Protein AF-A0A6P6C2J1-F1 (afdb_monomer_lite)

pLDDT: mean 71.78, std 16.63, range [33.12, 97.12]

Radius of gyration: 33.67 Å; chains: 1; bounding box: 99×19×76 Å

InterPro domains:
  IPR009952 Uroplakin-2 [PF07353] (1-124)
  IPR009952 Uroplakin-2 [PTHR17573] (1-124)

Sequence (124 aa):
MVRRANDSKVVKSSFLVPPCRGRRELVSVVDSGASFTVTRLSAYQVTNLVPGTKYYISYLVTKGTSTESSREIPMSTLPRRKVESIGLGMARTGGMVVITVLLSVAMFLLVLSFIIALALGAQK

Secondary structure (DSSP, 8-state):
----S--S--EEEEEEEPP--S--TTSEEEEEETTEEEEE-------SPPTT-EEEEEEEEEETTEEEEPPPEEEEPPPPPPGGGS---STTTHHHHHHHHHHHHHHHHHHHHHHHHHHHHHT-

Foldseek 3Di:
DDDDDDPPPAAEDEDEDDPPDPDDPQWDFPDDDDPDTDTDHPDDDDDPDDAQHKYFYKYWYDDPPDIDIDDTDIDHHHHDDDPVPVPPPPPPPPVVVVVVVVVVVVVVVVVVVVVVCVVVVVVD

Organism: Pteropus vampyrus (NCBI:txid132908)

Structure (mmCIF, N/CA/C/O backbone):
data_AF-A0A6P6C2J1-F1
#
_entry.id   AF-A0A6P6C2J1-F1
#
loop_
_atom_site.group_PDB
_atom_site.id
_atom_site.type_symbol
_atom_site.label_atom_id
_atom_site.label_alt_id
_atom_site.label_comp_id
_atom_site.label_asym_id
_atom_site.label_entity_id
_atom_site.label_seq_id
_atom_site.pdbx_PDB_ins_code
_atom_site.Cartn_x
_atom_site.Cartn_y
_atom_site.Cartn_z
_atom_site.occupancy
_atom_site.B_iso_or_equiv
_atom_site.auth_seq_id
_atom_site.auth_comp_id
_atom_site.auth_asym_id
_atom_site.auth_atom_id
_atom_site.pdbx_PDB_model_num
ATOM 1 N N . MET A 1 1 ? -34.319 1.763 7.781 1.00 36.22 1 MET A N 1
ATOM 2 C CA . MET A 1 1 ? -33.418 1.036 6.857 1.00 36.22 1 MET A CA 1
ATOM 3 C C . MET A 1 1 ? -33.415 1.775 5.522 1.00 36.22 1 MET A C 1
ATOM 5 O O . MET A 1 1 ? -34.405 1.714 4.812 1.00 36.22 1 MET A O 1
ATOM 9 N N . VAL A 1 2 ? -32.378 2.565 5.224 1.00 33.12 2 VAL A N 1
ATOM 10 C CA . VAL A 1 2 ? -32.338 3.419 4.018 1.00 33.12 2 VAL A CA 1
ATOM 11 C C . VAL A 1 2 ? -31.545 2.696 2.926 1.00 33.12 2 VAL A C 1
ATOM 13 O O . VAL A 1 2 ? -30.323 2.593 3.023 1.00 33.12 2 VAL A O 1
ATOM 16 N N . ARG A 1 3 ? -32.230 2.164 1.905 1.00 36.00 3 ARG A N 1
ATOM 17 C CA . ARG A 1 3 ? -31.598 1.632 0.682 1.00 36.00 3 ARG A CA 1
ATOM 18 C C . ARG A 1 3 ? -31.340 2.796 -0.279 1.00 36.00 3 ARG A C 1
ATOM 20 O O . ARG A 1 3 ? -32.260 3.551 -0.575 1.00 36.00 3 ARG A O 1
ATOM 27 N N . ARG A 1 4 ? -30.095 2.963 -0.743 1.00 45.59 4 ARG A N 1
ATOM 28 C CA . ARG A 1 4 ? -29.736 3.969 -1.760 1.00 45.59 4 ARG A CA 1
ATOM 29 C C . ARG A 1 4 ? -29.764 3.343 -3.153 1.00 45.59 4 ARG A C 1
ATOM 31 O O . ARG A 1 4 ? -29.221 2.265 -3.354 1.00 45.59 4 ARG A O 1
ATOM 38 N N . ALA A 1 5 ? -30.376 4.060 -4.089 1.00 41.72 5 ALA A N 1
ATOM 39 C CA . ALA A 1 5 ? -30.782 3.616 -5.422 1.00 41.72 5 ALA A CA 1
ATOM 40 C C . ALA A 1 5 ? -29.657 3.564 -6.480 1.00 41.72 5 ALA A C 1
ATOM 42 O O . ALA A 1 5 ? -29.894 3.880 -7.640 1.00 41.72 5 ALA A O 1
ATOM 43 N N . ASN A 1 6 ? -28.423 3.208 -6.111 1.00 44.50 6 ASN A N 1
ATOM 44 C CA . ASN A 1 6 ? -27.340 3.097 -7.094 1.00 44.50 6 ASN A CA 1
ATOM 45 C C . ASN A 1 6 ? -26.408 1.930 -6.741 1.00 44.50 6 ASN A C 1
ATOM 47 O O . ASN A 1 6 ? -25.311 2.115 -6.212 1.00 44.50 6 ASN A O 1
ATOM 51 N N . ASP A 1 7 ? -26.896 0.716 -7.008 1.00 43.81 7 ASP A N 1
ATOM 52 C CA . ASP A 1 7 ? -26.206 -0.574 -6.852 1.00 43.81 7 ASP A CA 1
ATOM 53 C C . ASP A 1 7 ? -25.085 -0.764 -7.901 1.00 43.81 7 ASP A C 1
ATOM 55 O O . ASP A 1 7 ? -24.936 -1.804 -8.540 1.00 43.81 7 ASP A O 1
ATOM 59 N N . SER A 1 8 ? -24.208 0.232 -8.063 1.00 50.16 8 SER A N 1
ATOM 60 C CA . SER A 1 8 ? -22.822 -0.115 -8.388 1.00 50.16 8 SER A CA 1
ATOM 61 C C . SER A 1 8 ? -22.308 -0.938 -7.205 1.00 50.16 8 SER A C 1
ATOM 63 O O . SER A 1 8 ? -22.564 -0.526 -6.082 1.00 50.16 8 SER A O 1
ATOM 65 N N . LYS A 1 9 ? -21.662 -2.093 -7.418 1.00 53.97 9 LYS A N 1
ATOM 66 C CA . LYS A 1 9 ? -21.123 -2.984 -6.364 1.00 53.97 9 LYS A CA 1
ATOM 67 C C . LYS A 1 9 ? -20.264 -2.215 -5.343 1.00 53.97 9 LYS A C 1
ATOM 69 O O . LYS A 1 9 ? -19.039 -2.200 -5.450 1.00 53.97 9 LYS A O 1
ATOM 74 N N . VAL A 1 10 ? -20.879 -1.559 -4.364 1.00 58.81 10 VAL A N 1
ATOM 75 C CA . VAL A 1 10 ? -20.156 -0.870 -3.303 1.00 58.81 10 VAL A CA 1
ATOM 76 C C . VAL A 1 10 ? -20.029 -1.849 -2.156 1.00 58.81 10 VAL A C 1
ATOM 78 O O . VAL A 1 10 ? -21.015 -2.275 -1.557 1.00 58.81 10 VAL A O 1
ATOM 81 N N . VAL A 1 11 ? -18.790 -2.229 -1.875 1.00 67.25 11 VAL A N 1
ATOM 82 C CA . VAL A 1 11 ? -18.489 -3.198 -0.830 1.00 67.25 11 VAL A CA 1
ATOM 83 C C . VAL A 1 11 ? -18.449 -2.462 0.506 1.00 67.25 11 VAL A C 1
ATOM 85 O O . VAL A 1 11 ? -17.693 -1.504 0.684 1.00 67.25 11 VAL A O 1
ATOM 88 N N . LYS A 1 12 ? -19.283 -2.896 1.452 1.00 70.81 12 LYS A N 1
ATOM 89 C CA . LYS A 1 12 ? -19.202 -2.439 2.840 1.00 70.81 12 LYS A CA 1
ATOM 90 C C . LYS A 1 12 ? -18.107 -3.224 3.548 1.00 70.81 12 LYS A C 1
ATOM 92 O O . LYS A 1 12 ? -18.131 -4.450 3.525 1.00 70.81 12 LYS A O 1
ATOM 97 N N . SER A 1 13 ? -17.164 -2.522 4.163 1.00 69.81 13 SER A N 1
ATOM 98 C CA . SER A 1 13 ? -16.083 -3.130 4.934 1.00 69.81 13 SER A CA 1
ATOM 99 C C . SER A 1 13 ? -16.027 -2.477 6.304 1.00 69.81 13 SER A C 1
ATOM 101 O O . SER A 1 13 ? -15.710 -1.294 6.416 1.00 69.81 13 SER A O 1
ATOM 103 N N . SER A 1 14 ? -16.322 -3.247 7.346 1.00 72.69 14 SER A N 1
ATOM 104 C CA . SER A 1 14 ? -16.118 -2.825 8.727 1.00 72.69 14 SER A CA 1
ATOM 105 C C . SER A 1 14 ? -14.878 -3.500 9.301 1.00 72.69 14 SER A C 1
ATOM 107 O O . SER A 1 14 ? -14.577 -4.650 8.982 1.00 72.69 14 SER A O 1
ATOM 109 N N . PHE A 1 15 ? -14.139 -2.779 10.139 1.00 74.62 15 PHE A N 1
ATOM 110 C CA . PHE A 1 15 ? -13.019 -3.344 10.887 1.00 74.62 15 PHE A CA 1
ATOM 111 C C . PHE A 1 15 ? -13.164 -3.042 12.376 1.00 74.62 15 PHE A C 1
ATOM 113 O O . PHE A 1 15 ? -13.703 -2.007 12.775 1.00 74.62 15 PHE A O 1
ATOM 120 N N . LEU A 1 16 ? -12.698 -3.975 13.202 1.00 73.38 16 LEU A N 1
ATOM 121 C CA . LEU A 1 16 ? -12.700 -3.830 14.651 1.00 73.38 16 LEU A CA 1
ATOM 122 C C . LEU A 1 16 ? -11.481 -3.021 15.078 1.00 73.38 16 LEU A C 1
ATOM 124 O O . LEU A 1 16 ? -10.346 -3.365 14.745 1.00 73.38 16 LEU A O 1
ATOM 128 N N . VAL A 1 17 ? -11.728 -1.953 15.827 1.00 69.75 17 VAL A N 1
ATOM 129 C CA . VAL A 1 17 ? -10.683 -1.181 16.490 1.00 69.75 17 VAL A CA 1
ATOM 130 C C . VAL A 1 17 ? -10.270 -1.944 17.743 1.00 69.75 17 VAL A C 1
ATOM 132 O O . VAL A 1 17 ? -11.116 -2.182 18.610 1.00 69.75 17 VAL A O 1
ATOM 135 N N . PRO A 1 18 ? -8.992 -2.343 17.867 1.00 67.56 18 PRO A N 1
ATOM 136 C CA . PRO A 1 18 ? -8.506 -2.963 19.086 1.00 67.56 18 PRO A CA 1
ATOM 137 C C . PRO A 1 18 ? -8.722 -2.025 20.279 1.00 67.56 18 PRO A C 1
ATOM 139 O O . PRO A 1 18 ? -8.560 -0.810 20.130 1.00 67.56 18 PRO A O 1
ATOM 142 N N . PRO A 1 19 ? -9.041 -2.558 21.469 1.00 65.19 19 PRO A N 1
ATOM 143 C CA . PRO A 1 19 ? -9.121 -1.734 22.663 1.00 65.19 19 PRO A CA 1
ATOM 144 C C . PRO A 1 19 ? -7.779 -1.037 22.893 1.00 65.19 19 PRO A C 1
ATOM 146 O O . PRO A 1 19 ? -6.718 -1.616 22.641 1.00 65.19 19 PRO A O 1
ATOM 149 N N . CYS A 1 20 ? -7.838 0.198 23.389 1.00 60.12 20 CYS A N 1
ATOM 150 C CA . CYS A 1 20 ? -6.684 1.005 23.762 1.00 60.12 20 CYS A CA 1
ATOM 151 C C . CYS A 1 20 ? -5.811 0.243 24.773 1.00 60.12 20 CYS A C 1
ATOM 153 O O . CYS A 1 20 ? -6.043 0.293 25.979 1.00 60.12 20 CYS A O 1
ATOM 155 N N . ARG A 1 21 ? -4.822 -0.516 24.293 1.00 54.44 21 ARG A N 1
ATOM 156 C CA . ARG A 1 21 ? -3.838 -1.180 25.150 1.00 54.44 21 ARG A CA 1
ATOM 157 C C . ARG A 1 21 ? -2.779 -0.156 25.532 1.00 54.44 21 ARG A C 1
ATOM 159 O O . ARG A 1 21 ? -2.233 0.523 24.665 1.00 54.44 21 ARG A O 1
ATOM 166 N N . GLY A 1 22 ? -2.476 -0.072 26.826 1.00 58.00 22 GLY A N 1
ATOM 167 C CA . GLY A 1 22 ? -1.333 0.693 27.313 1.00 58.00 22 GLY A CA 1
ATOM 168 C C . GLY A 1 22 ? -0.037 0.306 26.587 1.00 58.00 22 GLY A C 1
ATOM 169 O O . GLY A 1 22 ? 0.160 -0.855 26.228 1.00 58.00 22 GLY A O 1
ATOM 170 N N . ARG A 1 23 ? 0.794 1.333 26.360 1.00 49.78 23 ARG A N 1
ATOM 171 C CA . ARG A 1 23 ? 2.166 1.357 25.820 1.00 49.78 23 ARG A CA 1
ATOM 172 C C . ARG A 1 23 ? 2.566 0.163 24.932 1.00 49.78 23 ARG A C 1
ATOM 174 O O . ARG A 1 23 ? 3.091 -0.841 25.402 1.00 49.78 23 ARG A O 1
ATOM 181 N N . ARG A 1 24 ? 2.447 0.343 23.615 1.00 49.47 24 ARG A N 1
ATOM 182 C CA . ARG A 1 24 ? 3.301 -0.313 22.608 1.00 49.47 24 ARG A CA 1
ATOM 183 C C . ARG A 1 24 ? 3.855 0.764 21.677 1.00 49.47 24 ARG A C 1
ATOM 185 O O . ARG A 1 24 ? 3.172 1.753 21.435 1.00 49.47 24 ARG A O 1
ATOM 192 N N . GLU A 1 25 ? 5.068 0.559 21.174 1.00 47.66 25 GLU A N 1
ATOM 193 C CA . GLU A 1 25 ? 5.927 1.519 20.443 1.00 47.66 25 GLU A CA 1
ATOM 194 C C . GLU A 1 25 ? 5.305 2.220 19.213 1.00 47.66 25 GLU A C 1
ATOM 196 O O . GLU A 1 25 ? 5.928 3.106 18.641 1.00 47.66 25 GLU A O 1
ATOM 201 N N . LEU A 1 26 ? 4.073 1.881 18.819 1.00 50.66 26 LEU A N 1
ATOM 202 C CA . LEU A 1 26 ? 3.370 2.426 17.649 1.00 50.66 26 LEU A CA 1
ATOM 203 C C . LEU A 1 26 ? 2.211 3.384 17.990 1.00 50.66 26 LEU A C 1
ATOM 205 O O . LEU A 1 26 ? 1.562 3.897 17.080 1.00 50.66 26 LEU A O 1
ATOM 209 N N . VAL A 1 27 ? 1.916 3.620 19.273 1.00 51.91 27 VAL A N 1
ATOM 210 C CA . VAL A 1 27 ? 0.800 4.477 19.707 1.00 51.91 27 VAL A CA 1
ATOM 211 C C . VAL A 1 27 ? 1.303 5.459 20.759 1.00 51.91 27 VAL A C 1
ATOM 213 O O . VAL A 1 27 ? 1.638 5.061 21.877 1.00 51.91 27 VAL A O 1
ATOM 216 N N . SER A 1 28 ? 1.376 6.746 20.410 1.00 49.66 28 SER A N 1
ATOM 217 C CA . SER A 1 28 ? 1.760 7.780 21.368 1.00 49.66 28 SER A CA 1
ATOM 218 C C . SER A 1 28 ? 0.601 8.033 22.333 1.00 49.66 28 SER A C 1
ATOM 220 O O . SER A 1 28 ? -0.536 8.319 21.946 1.00 49.66 28 SER A O 1
ATOM 222 N N . VAL A 1 29 ? 0.882 7.867 23.622 1.00 54.00 29 VAL A N 1
ATOM 223 C CA . VAL A 1 29 ? -0.029 8.280 24.689 1.00 54.00 29 VAL A CA 1
ATOM 224 C C . VAL A 1 29 ? 0.096 9.793 24.783 1.00 54.00 29 VAL A C 1
ATOM 226 O O . VAL A 1 29 ? 1.184 10.296 25.048 1.00 54.00 29 VAL A O 1
ATOM 229 N N . VAL A 1 30 ? -0.987 10.507 24.484 1.00 55.22 30 VAL A N 1
ATOM 230 C CA . VAL A 1 30 ? -0.979 11.979 24.478 1.00 55.22 30 VAL A CA 1
ATOM 231 C C . VAL A 1 30 ? -1.377 12.543 25.835 1.00 55.22 30 VAL A C 1
ATOM 233 O O . VAL A 1 30 ? -0.957 13.646 26.152 1.00 55.22 30 VAL A O 1
ATOM 236 N N . ASP A 1 31 ? -2.092 11.777 26.665 1.00 50.31 31 ASP A N 1
ATOM 237 C CA . ASP A 1 31 ? -2.363 12.194 28.038 1.00 50.31 31 ASP A CA 1
ATOM 238 C C . ASP A 1 31 ? -2.597 11.005 28.977 1.00 50.31 31 ASP A C 1
ATOM 240 O O . ASP A 1 31 ? -3.252 10.018 28.620 1.00 50.31 31 ASP A O 1
ATOM 244 N N . SER A 1 32 ? -2.030 11.098 30.180 1.00 45.06 32 SER A N 1
ATOM 245 C CA . SER A 1 32 ? -2.185 10.128 31.271 1.00 45.06 32 SER A CA 1
ATOM 246 C C . SER A 1 32 ? -2.598 10.879 32.536 1.00 45.06 32 SER A C 1
ATOM 248 O O . SER A 1 32 ? -1.753 11.305 33.316 1.00 45.06 32 SER A O 1
ATOM 250 N N . GLY A 1 33 ? -3.906 11.058 32.723 1.00 54.34 33 GLY A N 1
ATOM 251 C CA . GLY A 1 33 ? -4.502 11.583 33.955 1.00 54.34 33 GLY A CA 1
ATOM 252 C C . GLY A 1 33 ? -5.170 10.465 34.755 1.00 54.34 33 GLY A C 1
ATOM 253 O O . GLY A 1 33 ? -5.577 9.460 34.175 1.00 54.34 33 GLY A O 1
ATOM 254 N N . ALA A 1 34 ? -5.301 10.648 36.073 1.00 52.91 34 ALA A N 1
ATOM 255 C CA . ALA A 1 34 ? -5.594 9.652 37.121 1.00 52.91 34 ALA A CA 1
ATOM 256 C C . ALA A 1 34 ? -6.868 8.765 36.998 1.00 52.91 34 ALA A C 1
ATOM 258 O O . ALA A 1 34 ? -7.272 8.143 37.978 1.00 52.91 34 ALA A O 1
ATOM 259 N N . SER A 1 35 ? -7.515 8.658 35.834 1.00 55.59 35 SER A N 1
ATOM 260 C CA . SER A 1 35 ? -8.583 7.676 35.561 1.00 55.59 35 SER A CA 1
ATOM 261 C C . SER A 1 35 ? -8.801 7.322 34.082 1.00 55.59 35 SER A C 1
ATOM 263 O O . SER A 1 35 ? -9.617 6.448 33.797 1.00 55.59 35 SER A O 1
ATOM 265 N N . PHE A 1 36 ? -8.093 7.936 33.123 1.00 52.19 36 PHE A N 1
ATOM 266 C CA . PHE A 1 36 ? -8.310 7.671 31.694 1.00 52.19 36 PHE A CA 1
ATOM 267 C C . PHE A 1 36 ? -6.989 7.674 30.920 1.00 52.19 36 PHE A C 1
ATOM 269 O O . PHE A 1 36 ? -6.141 8.541 31.119 1.00 52.19 36 PHE A O 1
ATOM 276 N N . THR A 1 37 ? -6.821 6.705 30.016 1.00 54.16 37 THR A N 1
ATOM 277 C CA . THR A 1 37 ? -5.682 6.649 29.088 1.00 54.16 37 THR A CA 1
ATOM 278 C C . THR A 1 37 ? -6.143 7.080 27.700 1.00 54.16 37 THR A C 1
ATOM 280 O O . THR A 1 37 ? -6.986 6.426 27.085 1.00 54.16 37 THR A O 1
ATOM 283 N N . VAL A 1 38 ? -5.598 8.188 27.190 1.00 58.12 38 VAL A N 1
ATOM 284 C CA . VAL A 1 38 ? -5.885 8.660 25.829 1.00 58.12 38 VAL A CA 1
ATOM 285 C C . VAL A 1 38 ? -4.751 8.214 24.914 1.00 58.12 38 VAL A C 1
ATOM 287 O O . VAL A 1 38 ? -3.629 8.720 24.969 1.00 58.12 38 VAL A O 1
ATOM 290 N N . THR A 1 39 ? -5.040 7.235 24.064 1.00 57.75 39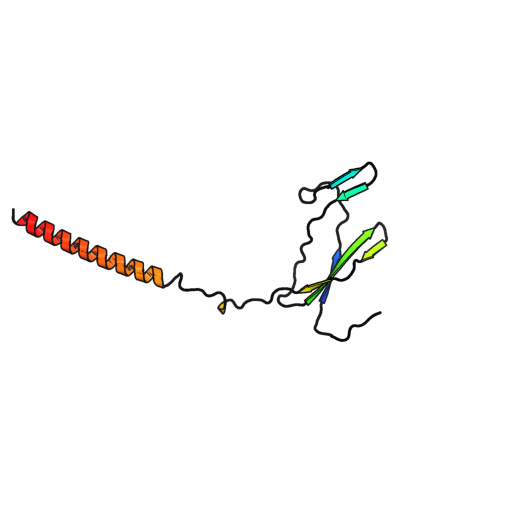 THR A N 1
ATOM 291 C CA . THR A 1 39 ? -4.114 6.759 23.029 1.00 57.75 39 THR A CA 1
ATOM 292 C C . THR A 1 39 ? -4.423 7.464 21.715 1.00 57.75 39 THR A C 1
ATOM 294 O O . THR A 1 39 ? -5.555 7.425 21.232 1.00 57.75 39 THR A O 1
ATOM 297 N N . ARG A 1 40 ? -3.423 8.124 21.119 1.00 56.97 40 ARG A N 1
ATOM 298 C CA . ARG A 1 40 ? -3.569 8.760 19.808 1.00 56.97 40 ARG A CA 1
ATOM 299 C C . ARG A 1 40 ? -3.135 7.773 18.738 1.00 56.97 40 ARG A C 1
ATOM 301 O O . ARG A 1 40 ? -1.951 7.496 18.568 1.00 56.97 40 ARG A O 1
ATOM 308 N N . LEU A 1 41 ? -4.114 7.225 18.030 1.00 62.03 41 LEU A N 1
ATOM 309 C CA . LEU A 1 41 ? -3.874 6.301 16.933 1.00 62.03 41 LEU A CA 1
ATOM 310 C C . LEU A 1 41 ? -3.877 7.084 15.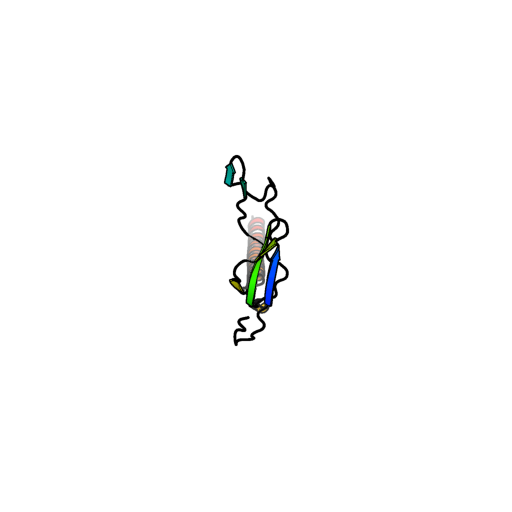616 1.00 62.03 41 LEU A C 1
ATOM 312 O O . LEU A 1 41 ? -4.886 7.676 15.242 1.00 62.03 41 LEU A O 1
ATOM 316 N N . SER A 1 42 ? -2.720 7.146 14.954 1.00 60.69 42 SER A N 1
ATOM 317 C CA . SER A 1 42 ? -2.507 8.043 13.808 1.00 60.69 42 SER A CA 1
ATOM 318 C C . SER A 1 42 ? -3.199 7.576 12.526 1.00 60.69 42 SER A C 1
ATOM 320 O O . SER A 1 42 ? -3.611 8.413 11.728 1.00 60.69 42 SER A O 1
ATOM 322 N N . ALA A 1 43 ? -3.330 6.263 12.313 1.00 69.31 43 ALA A N 1
ATOM 323 C CA . ALA A 1 43 ? -4.015 5.694 11.153 1.00 69.31 43 ALA A CA 1
ATOM 324 C C . ALA A 1 43 ? -4.307 4.195 11.333 1.00 69.31 43 ALA A C 1
ATOM 326 O O . ALA A 1 43 ? -3.589 3.499 12.049 1.00 69.31 43 ALA A O 1
ATOM 327 N N . TYR A 1 44 ? -5.310 3.694 10.606 1.00 74.50 44 TYR A N 1
ATOM 328 C CA . TYR A 1 44 ? -5.541 2.262 10.405 1.00 74.50 44 TYR A CA 1
ATOM 329 C C . TYR A 1 44 ? -5.211 1.879 8.964 1.00 74.50 44 TYR A C 1
ATOM 331 O O . TYR A 1 44 ? -5.578 2.592 8.029 1.00 74.50 44 TYR A O 1
ATOM 339 N N . GLN A 1 45 ? -4.551 0.736 8.785 1.00 75.69 45 GLN A N 1
ATOM 340 C CA . GLN A 1 45 ? -4.317 0.156 7.468 1.00 75.69 45 GLN A CA 1
ATOM 341 C C . GLN A 1 45 ? -5.402 -0.877 7.159 1.00 75.69 45 GLN A C 1
ATOM 343 O O . GLN A 1 45 ? -5.566 -1.851 7.890 1.00 75.69 45 GLN A O 1
ATOM 348 N N . VAL A 1 46 ? -6.117 -0.677 6.053 1.00 78.19 46 VAL A N 1
ATOM 349 C CA . VAL A 1 46 ? -7.092 -1.640 5.526 1.00 78.19 46 VAL A CA 1
ATOM 350 C C . VAL A 1 46 ? -6.432 -2.412 4.385 1.00 78.19 46 VAL A C 1
ATOM 352 O O . VAL A 1 46 ? -5.916 -1.811 3.443 1.00 78.19 46 VAL A O 1
ATOM 355 N N . THR A 1 47 ? -6.409 -3.740 4.478 1.00 78.69 47 THR A N 1
ATOM 356 C CA . THR A 1 47 ? -5.730 -4.635 3.525 1.00 78.69 47 THR A CA 1
ATOM 357 C C . THR A 1 47 ? -6.734 -5.456 2.708 1.00 78.69 47 THR A C 1
ATOM 359 O O . THR A 1 47 ? -7.939 -5.379 2.934 1.00 78.69 47 THR A O 1
ATOM 362 N N . ASN A 1 48 ? -6.244 -6.224 1.725 1.00 80.38 48 ASN A N 1
ATOM 363 C CA . ASN A 1 48 ? -7.054 -7.100 0.860 1.00 80.38 48 ASN A CA 1
ATOM 364 C C . ASN A 1 48 ? -8.155 -6.380 0.054 1.00 80.38 48 ASN A C 1
ATOM 366 O O . ASN A 1 48 ? -9.199 -6.954 -0.251 1.00 80.38 48 ASN A O 1
ATOM 370 N N . LEU A 1 49 ? -7.913 -5.119 -0.315 1.00 82.44 49 LEU A N 1
ATOM 371 C CA . LEU A 1 49 ? -8.814 -4.345 -1.165 1.00 82.44 49 LEU A CA 1
ATOM 372 C C . LEU A 1 49 ? -8.560 -4.636 -2.650 1.00 82.44 49 LEU A C 1
ATOM 374 O O . LEU A 1 49 ? -7.425 -4.838 -3.085 1.00 82.44 49 LEU A O 1
ATOM 378 N N . VAL A 1 50 ? -9.624 -4.595 -3.446 1.00 86.25 50 VAL A N 1
ATOM 379 C CA . VAL A 1 50 ? -9.566 -4.765 -4.900 1.00 86.25 50 VAL A CA 1
ATOM 380 C C . VAL A 1 50 ? -9.291 -3.404 -5.552 1.00 86.25 50 VAL A C 1
ATOM 382 O O . VAL A 1 50 ? -9.929 -2.4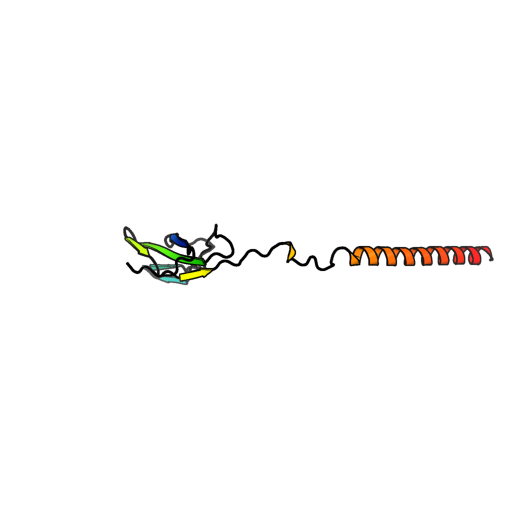23 -5.162 1.00 86.25 50 VAL A O 1
ATOM 385 N N . PRO A 1 51 ? -8.374 -3.294 -6.534 1.00 85.06 51 PRO A N 1
ATOM 386 C CA . PRO A 1 51 ? -8.121 -2.048 -7.264 1.00 85.06 51 PRO A CA 1
ATOM 387 C C . PRO A 1 51 ? -9.365 -1.508 -7.990 1.00 85.06 51 PRO A C 1
ATOM 389 O O . PRO A 1 51 ? -10.207 -2.278 -8.447 1.00 85.06 51 PRO A O 1
ATOM 392 N N . GLY A 1 52 ? -9.470 -0.185 -8.135 1.00 84.00 52 GLY A N 1
ATOM 393 C CA . GLY A 1 52 ? -10.557 0.483 -8.867 1.00 84.00 52 GLY A CA 1
ATOM 394 C C . GLY A 1 52 ? -11.960 0.285 -8.278 1.00 84.00 52 GLY A C 1
ATOM 395 O O . GLY A 1 52 ? -12.950 0.436 -8.989 1.00 84.00 52 GLY A O 1
ATOM 396 N N . THR A 1 53 ? -12.057 -0.076 -6.999 1.00 84.19 53 THR A N 1
ATOM 397 C CA . THR A 1 53 ? -13.312 -0.434 -6.330 1.00 84.19 53 THR A CA 1
ATOM 398 C C . THR A 1 53 ? -13.683 0.620 -5.289 1.00 84.19 53 THR A C 1
ATOM 400 O O . THR A 1 53 ? -12.826 1.152 -4.580 1.00 84.19 53 THR A O 1
ATOM 403 N N . LYS A 1 54 ? -14.979 0.944 -5.204 1.00 86.50 54 LYS A N 1
ATOM 404 C CA . LYS A 1 54 ? -15.533 1.844 -4.185 1.00 86.50 54 LYS A CA 1
ATOM 405 C C . LYS A 1 54 ? -15.939 1.039 -2.953 1.00 86.50 54 LYS A C 1
ATOM 407 O O . LYS A 1 54 ? -16.625 0.024 -3.069 1.00 86.50 54 LYS A O 1
ATOM 412 N N . TYR A 1 55 ? -15.549 1.531 -1.787 1.00 84.56 55 TYR A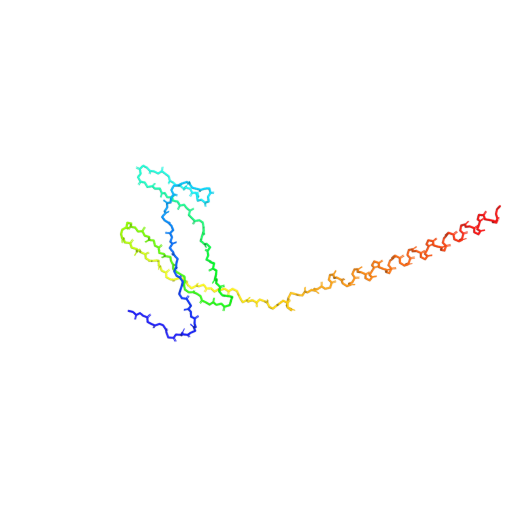 N 1
ATOM 413 C CA . TYR A 1 55 ? -15.824 0.942 -0.486 1.00 84.56 55 TYR A CA 1
ATOM 414 C C . TYR A 1 55 ? -16.545 1.947 0.412 1.00 84.56 55 TYR A C 1
ATOM 416 O O . TYR A 1 55 ? -16.241 3.138 0.391 1.00 84.56 55 TYR A O 1
ATOM 424 N N . TYR A 1 56 ? -17.469 1.462 1.236 1.00 87.88 56 TYR A N 1
ATOM 425 C CA . TYR A 1 56 ? -17.914 2.185 2.427 1.00 87.88 56 TYR A CA 1
ATOM 426 C C . TYR A 1 56 ? -17.206 1.576 3.627 1.00 87.88 56 TYR A C 1
ATOM 428 O O . TYR A 1 56 ? -17.391 0.392 3.913 1.00 87.88 56 TYR A O 1
ATOM 436 N N . ILE A 1 57 ? -16.384 2.377 4.298 1.00 85.00 57 ILE A N 1
ATOM 437 C CA . ILE A 1 57 ? -15.592 1.934 5.440 1.00 85.00 57 ILE A CA 1
ATOM 438 C C . ILE A 1 57 ? -16.195 2.506 6.718 1.00 85.00 57 ILE A C 1
ATOM 440 O O . ILE A 1 57 ? -16.481 3.701 6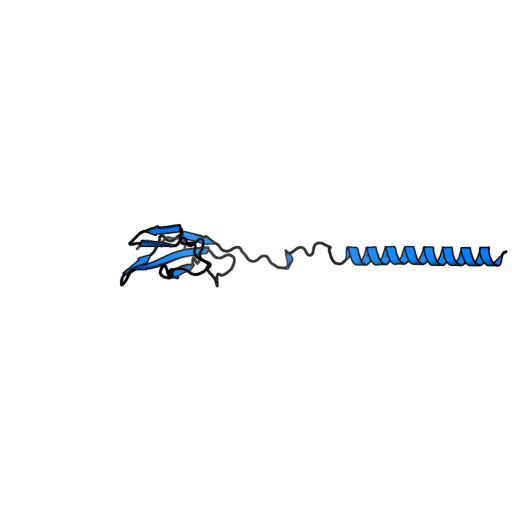.801 1.00 85.00 57 ILE A O 1
ATOM 444 N N . SER A 1 58 ? -16.380 1.649 7.713 1.00 85.56 58 SER A N 1
ATOM 445 C CA . SER A 1 58 ? -16.716 2.036 9.081 1.00 85.56 58 SER A CA 1
ATOM 446 C C . SER A 1 58 ? -15.832 1.280 10.064 1.00 85.56 58 SER A C 1
ATOM 448 O O . SER A 1 58 ? -15.260 0.235 9.743 1.00 85.56 58 SER A O 1
ATOM 450 N N . TYR A 1 59 ? -15.701 1.818 11.269 1.00 80.88 59 TYR A N 1
ATOM 451 C CA . TYR A 1 59 ? -14.990 1.159 12.350 1.00 80.88 59 TYR A CA 1
ATOM 452 C C . TYR A 1 59 ? -15.956 0.786 13.473 1.00 80.88 59 TYR A C 1
ATOM 454 O O . TYR A 1 59 ? -16.990 1.427 13.678 1.00 80.88 59 TYR A O 1
ATOM 462 N N . LEU A 1 60 ? -15.628 -0.293 14.172 1.00 83.62 60 LEU A N 1
ATOM 463 C CA . LEU A 1 60 ? -16.391 -0.828 15.293 1.00 83.62 60 LEU A CA 1
ATOM 464 C C . LEU A 1 60 ? -15.542 -0.717 16.558 1.00 83.62 60 LEU A C 1
ATOM 466 O O . LEU A 1 60 ? -14.379 -1.121 16.550 1.00 83.62 60 LEU A O 1
ATOM 470 N N . VAL A 1 61 ? -16.117 -0.188 17.635 1.00 78.31 61 VAL A N 1
ATOM 471 C CA . VAL A 1 61 ? -15.470 -0.071 18.946 1.00 78.31 61 VAL A CA 1
ATOM 472 C C . VAL A 1 61 ? -16.259 -0.888 19.957 1.00 78.31 61 VAL A C 1
ATOM 474 O O . VAL A 1 61 ? -17.460 -0.694 20.130 1.00 78.31 61 VAL A O 1
ATOM 477 N N . THR A 1 62 ? -15.582 -1.800 20.644 1.00 77.75 62 THR A N 1
ATOM 478 C CA . THR A 1 62 ? -16.170 -2.597 21.725 1.00 77.75 62 THR A CA 1
ATOM 479 C C . THR A 1 62 ? -15.961 -1.895 23.067 1.00 77.75 62 THR A C 1
ATOM 481 O O . THR A 1 62 ? -14.819 -1.682 23.479 1.00 77.75 62 THR A O 1
ATOM 484 N N . LYS A 1 63 ? -17.048 -1.564 23.768 1.00 74.38 63 LYS A N 1
ATOM 485 C CA . LYS A 1 63 ? -17.053 -0.967 25.109 1.00 74.38 63 LYS A CA 1
ATOM 486 C C . LYS A 1 63 ? -17.705 -1.939 26.094 1.00 74.38 63 LYS A C 1
ATOM 488 O O . LYS A 1 63 ? -18.916 -1.946 26.284 1.00 74.38 63 LYS A O 1
ATOM 493 N N . GLY A 1 64 ? -16.895 -2.781 26.732 1.00 75.56 64 GLY A N 1
ATOM 494 C CA . GLY A 1 64 ? -17.417 -3.847 27.592 1.00 75.56 64 GLY A CA 1
ATOM 495 C C . GLY A 1 64 ? -18.221 -4.858 26.770 1.00 75.56 64 GLY A C 1
ATOM 496 O O . GLY A 1 64 ? -17.656 -5.519 25.904 1.00 75.56 64 GLY A O 1
ATOM 497 N N . THR A 1 65 ? -19.527 -4.965 27.027 1.00 74.44 65 THR A N 1
ATOM 498 C CA . THR A 1 65 ? -20.443 -5.868 26.304 1.00 74.44 65 THR A CA 1
ATOM 499 C C . THR A 1 65 ? -21.127 -5.223 25.096 1.00 74.44 65 THR A C 1
ATOM 501 O O . THR A 1 65 ? -21.742 -5.936 24.304 1.00 74.44 65 THR A O 1
ATOM 504 N N . SER A 1 66 ? -21.032 -3.900 24.918 1.00 76.12 66 SER A N 1
ATOM 505 C CA . SER A 1 66 ? -21.635 -3.201 23.781 1.00 76.12 66 SER A CA 1
ATOM 506 C C . SER A 1 66 ? -20.624 -2.974 22.656 1.00 76.12 66 SER A C 1
ATOM 508 O O . SER A 1 66 ? -19.450 -2.685 22.888 1.00 76.12 66 SER A O 1
ATOM 510 N N . THR A 1 67 ? -21.081 -3.110 21.410 1.00 80.31 67 THR A N 1
ATOM 511 C CA . THR A 1 67 ? -20.300 -2.753 20.218 1.00 80.31 67 THR A CA 1
ATOM 512 C C . THR A 1 67 ? -20.953 -1.550 19.559 1.00 80.31 67 THR A C 1
ATOM 514 O O . THR A 1 67 ? -22.110 -1.622 19.149 1.00 80.31 67 THR A O 1
ATOM 517 N N . GLU A 1 68 ? -20.218 -0.451 19.453 1.00 82.44 68 GLU A N 1
ATOM 518 C CA . GLU A 1 68 ? -20.655 0.758 18.764 1.00 82.44 68 GLU A CA 1
ATOM 519 C C . GLU A 1 68 ? -19.995 0.849 17.387 1.00 82.44 68 GLU A C 1
ATOM 521 O O . GLU A 1 68 ? -18.847 0.441 17.200 1.00 82.44 68 GLU A O 1
ATOM 526 N N . SER A 1 69 ? -20.727 1.376 16.405 1.00 82.06 69 SER A N 1
ATOM 527 C CA . SER A 1 69 ? -20.239 1.543 15.035 1.00 82.06 69 SER A CA 1
ATOM 528 C C . SER A 1 69 ? -20.150 3.016 14.667 1.00 82.06 69 SER A C 1
ATOM 530 O O . SER A 1 69 ? -21.014 3.818 15.020 1.00 82.06 69 SER A O 1
ATOM 532 N N . SER A 1 70 ? -19.102 3.370 13.930 1.00 82.38 70 SER A N 1
ATOM 533 C CA . SER A 1 70 ? -18.916 4.709 13.392 1.00 82.38 70 SER A CA 1
ATOM 534 C C . SER A 1 70 ? -19.822 4.995 12.195 1.00 82.38 70 SER A C 1
ATOM 536 O O . SER A 1 70 ? -20.389 4.102 11.563 1.00 82.38 70 SER A O 1
ATOM 538 N N . ARG A 1 71 ? -19.857 6.269 11.789 1.00 83.50 71 ARG A N 1
ATOM 539 C CA . ARG A 1 71 ? -20.401 6.666 10.486 1.00 83.50 71 ARG A CA 1
ATOM 540 C C . ARG A 1 71 ? -19.629 5.979 9.350 1.00 83.50 71 ARG A C 1
ATOM 542 O O . ARG A 1 71 ? -18.403 5.894 9.403 1.00 83.50 71 ARG A O 1
ATOM 549 N N . GLU A 1 72 ? -20.351 5.531 8.323 1.00 85.88 72 GLU A N 1
ATOM 550 C CA . GLU A 1 72 ? -19.765 5.007 7.083 1.00 85.88 72 GLU A CA 1
ATOM 551 C C . GLU A 1 72 ? -19.151 6.150 6.255 1.00 85.88 72 GLU A C 1
ATOM 553 O O . GLU A 1 72 ? -19.811 7.159 5.984 1.00 85.88 72 GLU A O 1
ATOM 558 N N . ILE A 1 73 ? -17.899 5.978 5.827 1.00 83.94 73 ILE A N 1
ATOM 559 C CA . ILE A 1 73 ? -17.156 6.935 5.000 1.00 83.94 73 ILE A CA 1
ATOM 560 C C . ILE A 1 73 ? -16.871 6.293 3.633 1.00 83.94 73 ILE A C 1
ATOM 562 O O . ILE A 1 73 ? -16.331 5.184 3.584 1.00 83.94 73 ILE A O 1
ATOM 566 N N . PRO A 1 74 ? -17.223 6.948 2.510 1.00 87.12 74 PRO A N 1
ATOM 567 C CA . PRO A 1 74 ? -16.882 6.450 1.183 1.00 87.12 74 PRO A CA 1
ATOM 568 C C . PRO A 1 74 ? -15.380 6.591 0.905 1.00 87.12 74 PRO A C 1
ATOM 570 O O . PRO A 1 74 ? -14.807 7.663 1.086 1.00 87.12 74 PRO A O 1
ATOM 573 N N . MET A 1 75 ? -14.760 5.530 0.397 1.00 84.50 75 MET A N 1
ATOM 574 C CA . MET A 1 75 ? -13.387 5.510 -0.109 1.00 84.50 75 MET A CA 1
ATOM 575 C C . MET A 1 75 ? -13.320 4.768 -1.446 1.00 84.50 75 MET A C 1
ATOM 577 O O . MET A 1 75 ? -14.179 3.949 -1.765 1.00 84.50 75 MET A O 1
ATOM 581 N N . SER A 1 76 ? -12.293 5.038 -2.247 1.00 85.62 76 SER A N 1
ATOM 582 C CA . SER A 1 76 ? -12.066 4.346 -3.520 1.00 85.62 76 SER A CA 1
ATOM 583 C C . SER A 1 76 ? -10.605 3.965 -3.673 1.00 85.62 76 SER A C 1
ATOM 585 O O . SER A 1 76 ? -9.726 4.805 -3.479 1.00 85.62 76 SER A O 1
ATOM 587 N N . THR A 1 77 ? -10.343 2.721 -4.061 1.00 86.19 77 THR A N 1
ATOM 588 C CA . THR A 1 77 ? -8.993 2.286 -4.418 1.00 86.19 77 THR A CA 1
ATOM 589 C C . THR A 1 77 ? -8.618 2.773 -5.811 1.00 86.19 77 THR A C 1
ATOM 591 O O . THR A 1 77 ? -9.459 2.914 -6.702 1.00 86.19 77 THR A O 1
ATOM 594 N N . LEU A 1 78 ? -7.324 3.013 -6.014 1.00 85.56 78 LEU A N 1
ATOM 595 C CA . LEU A 1 78 ? -6.805 3.395 -7.321 1.00 85.56 78 LEU A CA 1
ATOM 596 C C . LEU A 1 78 ? -6.953 2.231 -8.318 1.00 85.56 78 LEU A C 1
ATOM 598 O O . LEU A 1 78 ? -6.778 1.069 -7.934 1.00 85.56 78 LEU A O 1
ATOM 602 N N . PRO A 1 79 ? -7.276 2.506 -9.593 1.00 83.50 79 PRO A N 1
ATOM 603 C CA . PRO A 1 79 ? -7.295 1.479 -10.625 1.00 83.50 79 PRO A CA 1
ATOM 604 C C . PRO A 1 79 ? -5.875 0.977 -10.897 1.00 83.50 79 PRO A C 1
ATOM 606 O O . PRO A 1 79 ? -4.898 1.727 -10.826 1.00 83.50 79 PRO A O 1
ATOM 609 N N . ARG A 1 80 ? -5.752 -0.304 -11.249 1.00 79.62 80 ARG A N 1
ATOM 610 C CA . ARG A 1 80 ? -4.465 -0.879 -11.646 1.00 79.62 80 ARG A CA 1
ATOM 611 C C . ARG A 1 80 ? -4.021 -0.237 -12.962 1.00 79.62 80 ARG A C 1
ATOM 613 O O . ARG A 1 80 ? -4.715 -0.357 -13.969 1.00 79.62 80 ARG A O 1
ATOM 620 N N . ARG A 1 81 ? -2.848 0.403 -12.979 1.00 71.38 81 ARG A N 1
ATOM 621 C CA . ARG A 1 81 ? -2.200 0.783 -14.242 1.00 71.38 81 ARG A CA 1
ATOM 622 C C . ARG A 1 81 ? -1.665 -0.477 -14.923 1.00 71.38 81 ARG A C 1
ATOM 624 O O . ARG A 1 81 ? -1.003 -1.292 -14.280 1.00 71.38 81 ARG A O 1
ATOM 631 N N . LYS A 1 82 ? -1.969 -0.655 -16.213 1.00 67.50 82 LYS A N 1
ATOM 632 C CA . LYS A 1 82 ? -1.353 -1.713 -17.029 1.00 67.50 82 LYS A CA 1
ATOM 633 C C . LYS A 1 82 ? 0.157 -1.478 -17.070 1.00 67.50 82 LYS A C 1
ATOM 635 O O . LYS A 1 82 ? 0.585 -0.336 -17.220 1.00 67.50 82 LYS A O 1
ATOM 640 N N . VAL A 1 83 ? 0.951 -2.542 -16.955 1.00 63.34 83 VAL A N 1
ATOM 641 C CA . VAL A 1 83 ? 2.427 -2.464 -17.004 1.00 63.34 83 VAL A CA 1
ATOM 642 C C . VAL A 1 83 ? 2.903 -1.828 -18.315 1.00 63.34 83 VAL A C 1
ATOM 644 O O . VAL A 1 83 ? 3.877 -1.092 -18.310 1.00 63.34 83 VAL A O 1
ATOM 647 N N . GLU A 1 84 ? 2.135 -1.990 -19.395 1.00 60.44 84 GLU A N 1
ATOM 648 C CA . GLU A 1 84 ? 2.342 -1.339 -20.699 1.00 60.44 84 GLU A CA 1
ATOM 649 C C . GLU A 1 84 ? 2.342 0.205 -20.641 1.00 60.44 84 GLU A C 1
ATOM 651 O O . GLU A 1 84 ? 2.841 0.852 -21.552 1.00 60.44 84 GLU A O 1
ATOM 656 N N . SER A 1 85 ? 1.801 0.805 -19.571 1.00 55.81 85 SER A N 1
ATOM 657 C CA . SER A 1 85 ? 1.803 2.260 -19.330 1.00 55.81 85 SER A CA 1
ATOM 658 C C . SER A 1 85 ? 2.927 2.733 -18.406 1.00 55.81 85 SER A C 1
ATOM 660 O O . SER A 1 85 ? 3.122 3.938 -18.236 1.00 55.81 85 SER A O 1
ATOM 662 N N . ILE A 1 86 ? 3.679 1.805 -17.805 1.00 60.22 86 ILE A N 1
ATOM 663 C CA . ILE A 1 86 ? 4.984 2.132 -17.242 1.00 60.22 86 ILE A CA 1
ATOM 664 C C . ILE A 1 86 ? 5.870 2.260 -18.464 1.00 60.22 86 ILE A C 1
ATOM 666 O O . ILE A 1 86 ? 6.404 1.270 -18.957 1.00 60.22 86 ILE A O 1
ATOM 670 N N . GLY A 1 87 ? 5.941 3.477 -19.000 1.00 59.47 87 GLY A N 1
ATOM 671 C CA . GLY A 1 87 ? 6.881 3.796 -20.051 1.00 59.47 87 GLY A CA 1
ATOM 672 C C . GLY A 1 87 ? 8.254 3.353 -19.572 1.00 59.47 87 GLY A C 1
ATOM 673 O O . GLY A 1 87 ? 8.881 4.031 -18.760 1.00 59.47 87 GLY A O 1
ATOM 674 N N . LEU A 1 88 ? 8.718 2.209 -20.075 1.00 60.41 88 LEU A N 1
ATOM 675 C CA . LEU A 1 88 ? 10.128 1.870 -20.194 1.00 60.41 88 LEU A CA 1
ATOM 676 C C . LEU A 1 88 ? 10.702 2.879 -21.189 1.00 60.41 88 LEU A C 1
ATOM 678 O O . LEU A 1 88 ? 11.037 2.559 -22.325 1.00 60.41 88 LEU A O 1
ATOM 682 N N . GLY A 1 89 ? 10.700 4.145 -20.778 1.00 59.53 89 GLY A N 1
ATOM 683 C CA . GLY A 1 89 ? 11.206 5.265 -21.528 1.00 59.53 89 GLY A CA 1
ATOM 684 C C . GLY A 1 89 ? 12.696 5.060 -21.632 1.00 59.53 89 GLY A C 1
ATOM 685 O O . GLY A 1 89 ? 13.425 5.400 -20.711 1.00 59.53 89 GLY A O 1
ATOM 686 N N . MET A 1 90 ? 13.113 4.424 -22.724 1.00 54.88 90 MET A N 1
ATOM 687 C CA . MET A 1 90 ? 14.417 4.574 -23.365 1.00 54.88 90 MET A CA 1
ATOM 688 C C . MET A 1 90 ? 15.673 4.380 -22.493 1.00 54.88 90 MET A C 1
ATOM 690 O O . MET A 1 90 ? 16.771 4.664 -22.953 1.00 54.88 90 MET A O 1
ATOM 694 N N . ALA A 1 91 ? 15.577 3.855 -21.271 1.00 54.72 91 ALA A N 1
ATOM 695 C CA . ALA A 1 91 ? 16.730 3.776 -20.374 1.00 54.72 91 ALA A CA 1
ATOM 696 C C . ALA A 1 91 ? 17.708 2.645 -20.735 1.00 54.72 91 ALA A C 1
ATOM 698 O O . ALA A 1 91 ? 18.862 2.678 -20.319 1.00 54.72 91 ALA A O 1
ATOM 699 N N . ARG A 1 92 ? 17.272 1.633 -21.500 1.00 58.69 92 ARG A N 1
ATOM 700 C CA . ARG A 1 92 ? 18.052 0.394 -21.680 1.00 58.69 92 ARG A CA 1
ATOM 701 C C . ARG A 1 92 ? 18.657 0.182 -23.068 1.00 58.69 92 ARG A C 1
ATOM 703 O O . ARG A 1 92 ? 19.521 -0.673 -23.198 1.00 58.69 92 ARG A O 1
ATOM 710 N N . THR A 1 93 ? 18.253 0.945 -24.085 1.00 66.50 93 THR A N 1
ATOM 711 C CA . THR A 1 93 ? 18.721 0.734 -25.470 1.00 66.50 93 THR A CA 1
ATOM 712 C C . THR A 1 93 ? 19.663 1.833 -25.964 1.00 66.50 93 THR A C 1
ATOM 714 O O . THR A 1 93 ? 20.664 1.519 -26.599 1.00 66.50 93 THR A O 1
ATOM 717 N N . GLY A 1 94 ? 19.423 3.104 -25.617 1.00 66.38 94 GLY A N 1
ATOM 718 C CA . GLY A 1 94 ? 20.257 4.222 -26.081 1.00 66.38 94 GLY A CA 1
ATOM 719 C C . GLY A 1 94 ? 21.675 4.219 -25.499 1.00 66.38 94 GLY A C 1
ATOM 720 O O . GLY A 1 94 ? 22.648 4.338 -26.238 1.00 66.38 94 GLY A O 1
ATOM 721 N N . GLY A 1 95 ? 21.809 4.015 -24.184 1.00 75.06 95 GLY A N 1
ATOM 722 C CA . GLY A 1 95 ? 23.115 4.022 -23.509 1.00 75.06 95 GLY A CA 1
ATOM 723 C C . GLY A 1 95 ? 24.054 2.911 -23.985 1.00 75.06 95 GLY A C 1
ATOM 724 O O . GLY A 1 95 ? 25.246 3.148 -24.151 1.00 75.06 95 GLY A O 1
ATOM 725 N N . MET A 1 96 ? 23.513 1.725 -24.284 1.00 81.94 96 MET A N 1
ATOM 726 C CA . MET A 1 96 ? 24.300 0.610 -24.818 1.00 81.94 96 MET A CA 1
ATOM 727 C C . MET A 1 96 ? 24.921 0.973 -26.173 1.00 81.94 96 MET A C 1
ATOM 729 O O . MET A 1 96 ? 26.115 0.763 -26.370 1.00 81.94 96 MET A O 1
ATOM 733 N N . VAL A 1 97 ? 24.144 1.590 -27.070 1.00 83.88 97 VAL A N 1
ATOM 734 C CA . VAL A 1 97 ? 24.636 2.016 -28.388 1.00 83.88 97 VAL A CA 1
ATOM 735 C C . VAL A 1 97 ? 25.703 3.099 -28.242 1.00 83.88 97 VAL A C 1
ATOM 737 O O . VAL A 1 97 ? 26.792 2.961 -28.794 1.00 83.88 97 VAL A O 1
ATOM 740 N N . VAL A 1 98 ? 25.446 4.139 -27.446 1.00 88.06 98 VAL A N 1
ATOM 741 C CA . VAL A 1 98 ? 26.396 5.251 -27.268 1.00 88.06 98 VAL A CA 1
ATOM 742 C C . VAL A 1 98 ? 27.737 4.762 -26.712 1.00 88.06 98 VAL A C 1
ATOM 744 O O . VAL A 1 98 ? 28.783 5.146 -27.233 1.00 88.06 98 VAL A O 1
ATOM 747 N N . ILE A 1 99 ? 27.724 3.869 -25.715 1.00 87.12 99 ILE A N 1
ATOM 748 C CA . ILE A 1 99 ? 28.956 3.311 -25.137 1.00 87.12 99 ILE A CA 1
ATOM 749 C C . ILE A 1 99 ? 29.734 2.510 -26.187 1.00 87.12 99 ILE A C 1
ATOM 751 O O . ILE A 1 99 ? 30.944 2.689 -26.310 1.00 87.12 99 ILE A O 1
ATOM 755 N N . THR A 1 100 ? 29.062 1.669 -26.983 1.00 90.12 100 THR A N 1
ATOM 756 C CA . THR A 1 100 ? 29.742 0.891 -28.035 1.00 90.12 100 THR A CA 1
ATOM 757 C C . THR A 1 100 ? 30.358 1.771 -29.125 1.00 90.12 100 THR A C 1
ATOM 759 O O . THR A 1 100 ? 31.471 1.498 -29.571 1.00 90.12 100 THR A O 1
ATOM 762 N N . VAL A 1 101 ? 29.685 2.859 -29.511 1.00 93.56 101 VAL A N 1
ATOM 763 C CA . VAL A 1 101 ? 30.185 3.799 -30.524 1.00 93.56 101 VAL A CA 1
ATOM 764 C C . VAL A 1 101 ? 31.397 4.569 -30.000 1.00 93.56 101 VAL A C 1
ATOM 766 O O . VAL A 1 101 ? 32.419 4.628 -30.682 1.00 93.56 101 VAL A O 1
ATOM 769 N N . LEU A 1 102 ? 31.330 5.107 -28.778 1.00 95.69 102 LEU A N 1
ATOM 770 C CA . LEU A 1 102 ? 32.457 5.822 -28.167 1.00 95.69 102 LEU A CA 1
ATOM 771 C C . LEU A 1 102 ? 33.689 4.923 -28.016 1.00 95.69 102 LEU A C 1
ATOM 773 O O . LEU A 1 102 ? 34.797 5.346 -28.344 1.00 95.69 102 LEU A O 1
ATOM 777 N N . LEU A 1 103 ? 33.498 3.676 -27.573 1.00 95.00 103 LEU A N 1
ATOM 778 C CA . LEU A 1 103 ? 34.592 2.718 -27.428 1.00 95.00 103 LEU A CA 1
ATOM 779 C C . LEU A 1 103 ? 35.234 2.384 -28.784 1.00 95.00 103 LEU A C 1
ATOM 781 O O . LEU A 1 103 ? 36.457 2.331 -28.886 1.00 95.00 103 LEU A O 1
ATOM 785 N N . SER A 1 104 ? 34.427 2.206 -29.835 1.00 95.62 104 SER A N 1
ATOM 786 C CA . SER A 1 104 ? 34.922 1.936 -31.190 1.00 95.62 104 SER A CA 1
ATOM 787 C C . SER A 1 104 ? 35.780 3.086 -31.733 1.00 95.62 104 SER A C 1
ATOM 789 O O . SER A 1 104 ? 36.883 2.843 -32.228 1.00 95.62 104 SER A O 1
ATOM 791 N N . VAL A 1 105 ? 35.326 4.335 -31.577 1.00 97.00 105 VAL A N 1
ATOM 792 C CA . VAL A 1 105 ? 36.076 5.524 -32.015 1.00 97.00 105 VAL A CA 1
ATOM 793 C C . VAL A 1 105 ? 37.379 5.679 -31.226 1.00 97.00 105 VAL A C 1
ATOM 795 O O . VAL A 1 105 ? 38.431 5.913 -31.819 1.00 97.00 105 VAL A O 1
ATOM 798 N N . ALA A 1 106 ? 37.340 5.505 -29.903 1.00 96.38 106 ALA A N 1
ATOM 799 C CA . ALA A 1 106 ? 38.527 5.605 -29.056 1.00 96.38 106 ALA A CA 1
ATOM 800 C C . ALA A 1 106 ? 39.594 4.563 -29.427 1.00 96.38 106 ALA A C 1
ATOM 802 O O . ALA A 1 106 ? 40.768 4.904 -29.567 1.00 96.38 106 ALA A O 1
ATOM 803 N N . MET A 1 107 ? 39.186 3.309 -29.650 1.00 96.94 107 MET A N 1
ATOM 804 C CA . MET A 1 107 ? 40.097 2.242 -30.072 1.00 96.94 107 MET A CA 1
ATOM 805 C C . MET A 1 107 ? 40.753 2.547 -31.419 1.00 96.94 107 MET A C 1
ATOM 807 O O . MET A 1 107 ? 41.955 2.344 -31.573 1.00 96.94 107 MET A O 1
ATOM 811 N N . PHE A 1 108 ? 40.000 3.082 -32.381 1.00 96.56 108 PHE A N 1
ATOM 812 C CA . PHE A 1 108 ? 40.543 3.455 -33.686 1.00 96.56 108 PHE A CA 1
ATOM 813 C C . PHE A 1 108 ? 41.629 4.537 -33.575 1.00 96.56 108 PHE A C 1
ATOM 815 O O . PHE A 1 108 ? 42.711 4.391 -34.144 1.00 96.56 108 PHE A O 1
ATOM 822 N N . LEU A 1 109 ? 41.382 5.587 -32.786 1.00 97.12 109 LEU A N 1
ATOM 823 C CA . LEU A 1 109 ? 42.356 6.659 -32.550 1.00 97.12 109 LEU A CA 1
ATOM 824 C C . LEU A 1 109 ? 43.610 6.161 -31.815 1.00 97.12 109 LEU A C 1
ATOM 826 O O . LEU A 1 109 ? 44.724 6.583 -32.140 1.00 97.12 109 LEU A O 1
ATOM 830 N N . LEU A 1 110 ? 43.458 5.242 -30.858 1.00 96.00 110 LEU A N 1
ATOM 831 C CA . LEU A 1 110 ? 44.595 4.632 -30.165 1.00 96.00 110 LEU A CA 1
ATOM 832 C C . LEU A 1 110 ? 45.458 3.799 -31.113 1.00 96.00 110 LEU A C 1
ATOM 834 O O . LEU A 1 110 ? 46.677 3.939 -31.106 1.00 96.00 110 LEU A O 1
ATOM 838 N N . VAL A 1 111 ? 44.847 2.979 -31.966 1.00 96.31 111 VAL A N 1
ATOM 839 C CA . VAL A 1 111 ? 45.594 2.163 -32.932 1.00 96.31 111 VAL A CA 1
ATOM 840 C C . VAL A 1 111 ? 46.321 3.047 -33.947 1.00 96.31 111 VAL A C 1
ATOM 842 O O . VAL A 1 111 ? 47.505 2.833 -34.200 1.00 96.31 111 VAL A O 1
ATOM 845 N N . LEU A 1 112 ? 45.659 4.075 -34.487 1.00 96.38 112 LEU A N 1
ATOM 846 C CA . LEU A 1 112 ? 46.294 5.007 -35.423 1.00 96.38 112 LEU A CA 1
ATOM 847 C C . LEU A 1 112 ? 47.474 5.751 -34.794 1.00 96.38 112 LEU A C 1
ATOM 849 O O . LEU A 1 112 ? 48.550 5.809 -35.386 1.00 96.38 112 LEU A O 1
ATOM 853 N N . SER A 1 113 ? 47.290 6.305 -33.595 1.00 93.38 113 SER A N 1
ATOM 854 C CA . SER A 1 113 ? 48.356 7.041 -32.906 1.00 93.38 113 SER A CA 1
ATOM 855 C C . SER A 1 113 ? 49.533 6.136 -32.537 1.00 93.38 113 SER A C 1
ATOM 857 O O . SER A 1 113 ? 50.683 6.551 -32.668 1.00 93.38 113 SER A O 1
ATOM 859 N N . PHE A 1 114 ? 49.269 4.879 -32.177 1.00 94.25 114 PHE A N 1
ATOM 860 C CA . PHE A 1 114 ? 50.304 3.882 -31.928 1.00 94.25 114 PHE A CA 1
ATOM 861 C C . PHE A 1 114 ? 51.117 3.547 -33.187 1.00 94.25 114 PHE A C 1
ATOM 863 O O . PHE A 1 114 ? 52.345 3.541 -33.137 1.00 94.25 114 PHE A O 1
ATOM 870 N N . ILE A 1 115 ? 50.460 3.339 -34.333 1.00 94.31 115 ILE A N 1
ATOM 871 C CA . ILE A 1 115 ? 51.147 3.083 -35.611 1.00 94.31 115 ILE A CA 1
ATOM 872 C C . ILE A 1 115 ? 52.022 4.277 -36.006 1.00 94.31 115 ILE A C 1
ATOM 874 O O . ILE A 1 115 ? 53.173 4.092 -36.397 1.00 94.31 115 ILE A O 1
ATOM 878 N N . ILE A 1 116 ? 51.504 5.500 -35.872 1.00 93.44 116 ILE A N 1
ATOM 879 C CA . ILE A 1 116 ? 52.250 6.728 -36.179 1.00 93.44 116 ILE A CA 1
ATOM 880 C C . ILE A 1 116 ? 53.471 6.866 -35.261 1.00 93.44 116 ILE A C 1
ATOM 882 O O . ILE A 1 116 ? 54.563 7.166 -35.740 1.00 93.44 116 ILE A O 1
ATOM 886 N N . ALA A 1 117 ? 53.311 6.606 -33.960 1.00 91.69 117 ALA A N 1
ATOM 887 C CA . ALA A 1 117 ? 54.409 6.646 -33.000 1.00 91.69 117 ALA A CA 1
ATOM 888 C C . ALA A 1 117 ? 55.499 5.612 -33.322 1.00 91.69 117 ALA A C 1
ATOM 890 O O . ALA A 1 117 ? 56.682 5.938 -33.254 1.00 91.69 117 ALA A O 1
ATOM 891 N N . LEU A 1 118 ? 55.121 4.395 -33.728 1.00 89.19 118 LEU A N 1
ATOM 892 C CA . LEU A 1 118 ? 56.074 3.375 -34.169 1.00 89.19 118 LEU A CA 1
ATOM 893 C C . LEU A 1 118 ? 56.785 3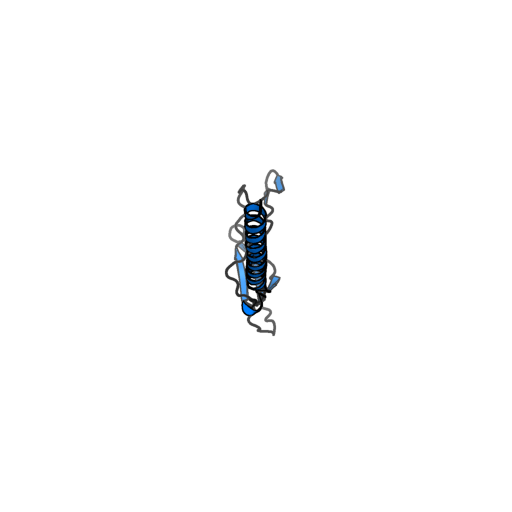.770 -35.464 1.00 89.19 118 LEU A C 1
ATOM 895 O O . LEU A 1 118 ? 57.997 3.619 -35.554 1.00 89.19 118 LEU A O 1
ATOM 899 N N . ALA A 1 119 ? 56.062 4.298 -36.452 1.00 87.38 119 ALA A N 1
ATOM 900 C CA . ALA A 1 119 ? 56.652 4.710 -37.723 1.00 87.38 119 ALA A CA 1
ATOM 901 C C . ALA A 1 119 ? 57.647 5.870 -37.546 1.00 87.38 119 ALA A C 1
ATOM 903 O O . ALA A 1 119 ? 58.746 5.825 -38.091 1.00 87.38 119 ALA A O 1
ATOM 904 N N . LEU A 1 120 ? 57.294 6.880 -36.746 1.00 83.31 120 LEU A N 1
ATOM 905 C CA . LEU A 1 120 ? 58.177 8.008 -36.432 1.00 83.31 120 LEU A CA 1
ATOM 906 C C . LEU A 1 120 ? 59.340 7.601 -35.518 1.00 83.31 120 LEU A C 1
ATOM 908 O O . LEU A 1 120 ? 60.444 8.110 -35.677 1.00 83.31 120 LEU A O 1
ATOM 912 N N . GLY A 1 121 ? 59.109 6.682 -34.577 1.00 72.69 121 GLY A N 1
ATOM 913 C CA . GLY A 1 121 ? 60.146 6.141 -33.698 1.00 72.69 121 GLY A CA 1
ATOM 914 C C . GLY A 1 121 ? 61.126 5.205 -34.410 1.00 72.69 121 GLY A C 1
ATOM 915 O O . GLY A 1 121 ? 62.280 5.137 -34.009 1.00 72.69 121 GLY A O 1
ATOM 916 N N . ALA A 1 122 ? 60.692 4.520 -35.472 1.00 60.69 122 ALA A N 1
ATOM 917 C CA . ALA A 1 122 ? 61.535 3.662 -36.305 1.00 60.69 122 ALA A CA 1
ATOM 918 C C . ALA A 1 122 ? 62.314 4.431 -37.389 1.00 60.69 122 ALA A C 1
ATOM 920 O O . ALA A 1 122 ? 63.259 3.888 -37.954 1.00 60.69 122 ALA A O 1
ATOM 921 N N . GLN A 1 123 ? 61.928 5.676 -37.693 1.00 55.53 123 GLN A N 1
ATOM 922 C CA . GLN A 1 123 ? 62.659 6.571 -38.601 1.00 55.53 123 GLN A CA 1
ATOM 923 C C . GLN A 1 123 ? 63.669 7.484 -37.883 1.00 55.53 123 GLN A C 1
ATOM 925 O O . GLN A 1 123 ? 64.069 8.513 -38.432 1.00 55.53 123 GLN A O 1
ATOM 930 N N . LYS A 1 124 ? 64.097 7.117 -36.672 1.00 48.81 124 LYS A N 1
ATOM 931 C CA . LYS A 1 124 ? 65.155 7.805 -35.934 1.00 48.81 124 LYS A CA 1
ATOM 932 C C . LYS A 1 124 ? 66.290 6.861 -35.570 1.00 48.81 124 LYS A C 1
ATOM 934 O O . LYS A 1 124 ? 65.992 5.710 -35.190 1.00 48.81 124 LYS A O 1
#